Protein AF-A0A843EBL8-F1 (afdb_monomer_lite)

Sequence (62 aa):
MINTPLEDISKIDDNVAIGIEGFRNKTLNVVPGGGGKYGEISFNDDFKKPEKSEKIVTLDYF

Foldseek 3Di:
DDPDDLVVVVVVPVVVSLVVVCVVVVVWDWACDDDPDHIDIDHDPPSDDPDPPPPPDDPPPD

pLDDT: mean 79.54, std 13.9, range [49.53, 95.94]

Structure (mmCIF, N/CA/C/O backbone):
data_AF-A0A843EBL8-F1
#
_entry.id   AF-A0A843EBL8-F1
#
loop_
_atom_site.group_PDB
_atom_site.id
_atom_site.type_symbol
_atom_site.label_atom_id
_atom_site.label_alt_id
_atom_site.label_comp_id
_atom_site.label_asym_id
_atom_site.label_entity_id
_atom_site.label_seq_id
_atom_site.pdbx_PDB_ins_code
_atom_site.Cartn_x
_atom_site.Cartn_y
_atom_site.Cartn_z
_atom_site.occupancy
_atom_site.B_iso_or_equiv
_atom_site.auth_seq_id
_atom_site.auth_comp_id
_atom_site.auth_asym_id
_atom_site.auth_atom_id
_atom_site.pdbx_PDB_model_num
ATOM 1 N N . MET A 1 1 ? -9.508 -8.859 -0.625 1.00 56.25 1 MET A N 1
ATOM 2 C CA . MET A 1 1 ? -9.250 -7.421 -0.397 1.00 56.25 1 MET A CA 1
ATOM 3 C C . MET A 1 1 ? -9.373 -7.179 1.101 1.00 56.25 1 MET A C 1
ATOM 5 O O . MET A 1 1 ? -10.316 -7.694 1.687 1.00 56.25 1 MET A O 1
ATOM 9 N N . ILE A 1 2 ? -8.394 -6.533 1.741 1.00 67.88 2 ILE A N 1
ATOM 10 C CA . ILE A 1 2 ? -8.452 -6.251 3.186 1.00 67.88 2 ILE A CA 1
ATOM 11 C C . ILE A 1 2 ? -9.416 -5.079 3.381 1.00 67.88 2 ILE A C 1
ATOM 13 O O . ILE A 1 2 ? -9.097 -3.972 2.954 1.00 67.88 2 ILE A O 1
ATOM 17 N N . ASN A 1 3 ? -10.565 -5.315 4.019 1.00 77.50 3 ASN A N 1
ATOM 18 C CA . ASN A 1 3 ? -11.636 -4.322 4.200 1.00 77.50 3 ASN A CA 1
ATOM 19 C C . ASN A 1 3 ? -11.699 -3.733 5.619 1.00 77.50 3 ASN A C 1
ATOM 21 O O . ASN A 1 3 ? -12.697 -3.125 5.986 1.00 77.50 3 ASN A O 1
ATOM 25 N N . THR A 1 4 ? -10.652 -3.906 6.428 1.00 87.31 4 THR A N 1
ATOM 26 C CA . THR A 1 4 ? -10.600 -3.327 7.776 1.00 87.31 4 THR A CA 1
ATOM 27 C C . THR A 1 4 ? -10.702 -1.795 7.711 1.00 87.31 4 THR A C 1
ATOM 29 O O . THR A 1 4 ? -9.976 -1.201 6.901 1.00 87.31 4 THR A O 1
ATOM 32 N N . PRO A 1 5 ? -11.559 -1.149 8.519 1.00 89.06 5 PRO A N 1
ATOM 33 C CA . PRO A 1 5 ? -11.656 0.309 8.578 1.00 89.06 5 PRO A CA 1
ATOM 34 C C . PRO A 1 5 ? -10.309 0.957 8.927 1.00 89.06 5 PRO A C 1
ATOM 36 O O . PRO A 1 5 ? -9.525 0.393 9.692 1.00 89.06 5 PRO A O 1
ATOM 39 N N . LEU A 1 6 ? -10.015 2.124 8.346 1.00 86.38 6 LEU A N 1
ATOM 40 C CA . LEU A 1 6 ? -8.755 2.831 8.619 1.00 86.38 6 LEU A CA 1
ATOM 41 C C . LEU A 1 6 ? -8.700 3.333 10.066 1.00 86.38 6 LEU A C 1
ATOM 43 O O . LEU A 1 6 ? -7.619 3.349 10.652 1.00 86.38 6 LEU A O 1
ATOM 47 N N . GLU A 1 7 ? -9.850 3.652 10.668 1.00 86.50 7 GLU A N 1
ATOM 48 C CA . GLU A 1 7 ? -9.933 4.103 12.060 1.00 86.50 7 GLU A CA 1
ATOM 49 C C . GLU A 1 7 ? -9.469 3.015 13.033 1.00 86.50 7 GLU A C 1
ATOM 51 O O . GLU A 1 7 ? -8.854 3.310 14.054 1.00 86.50 7 GLU A O 1
ATOM 56 N N . ASP A 1 8 ? -9.728 1.744 12.717 1.00 89.19 8 ASP A N 1
ATOM 57 C CA . ASP A 1 8 ? -9.307 0.618 13.551 1.00 89.19 8 ASP A CA 1
ATOM 58 C C . ASP A 1 8 ? -7.807 0.334 13.437 1.00 89.19 8 ASP A C 1
ATOM 60 O O . ASP A 1 8 ? -7.186 -0.098 14.406 1.00 89.19 8 ASP A O 1
ATOM 64 N N . ILE A 1 9 ? -7.212 0.614 12.277 1.00 88.00 9 ILE A N 1
ATOM 65 C CA . ILE A 1 9 ? -5.771 0.464 12.045 1.00 88.00 9 ILE A CA 1
ATOM 66 C C . ILE A 1 9 ? -5.003 1.622 12.701 1.00 88.00 9 ILE A C 1
ATOM 68 O O . ILE A 1 9 ? -3.980 1.389 13.343 1.00 88.00 9 ILE A O 1
ATOM 72 N N . SER A 1 10 ? -5.524 2.850 12.604 1.00 88.38 10 SER A N 1
ATOM 73 C CA . SER A 1 10 ? -4.945 4.058 13.217 1.00 88.38 10 SER A CA 1
ATOM 74 C C . SER A 1 10 ? -4.870 3.955 14.746 1.00 88.38 10 SER A C 1
ATOM 76 O O . SER A 1 10 ? -3.892 4.393 15.343 1.00 88.38 10 SER A O 1
ATOM 78 N N . LYS A 1 11 ? -5.814 3.250 15.391 1.00 90.06 11 LYS A N 1
ATOM 79 C CA . LYS A 1 11 ? -5.737 2.941 16.836 1.00 90.06 11 LYS A CA 1
ATOM 80 C C . LYS A 1 11 ? -4.470 2.181 17.244 1.00 90.06 11 LYS A C 1
ATOM 82 O O . LYS A 1 11 ? -4.114 2.212 18.419 1.00 90.06 11 LYS A O 1
ATOM 87 N N . ILE A 1 12 ? -3.840 1.461 16.315 1.00 89.69 12 ILE A N 1
ATOM 88 C CA . ILE A 1 12 ? -2.615 0.690 16.554 1.00 89.69 12 ILE A CA 1
ATOM 89 C C . ILE A 1 12 ? -1.399 1.510 16.121 1.00 89.69 12 ILE A C 1
ATOM 91 O O . ILE A 1 12 ? -0.486 1.717 16.918 1.00 89.69 12 ILE A O 1
ATOM 95 N N . ASP A 1 13 ? -1.387 1.959 14.863 1.00 86.25 13 ASP A N 1
ATOM 96 C CA . ASP A 1 13 ? -0.317 2.785 14.307 1.00 86.25 13 ASP A CA 1
ATOM 97 C C . ASP A 1 13 ? -0.838 3.654 13.157 1.00 86.25 13 ASP A C 1
ATOM 99 O O . ASP A 1 13 ? -1.230 3.168 12.089 1.00 86.25 13 ASP A O 1
ATOM 103 N N . ASP A 1 14 ? -0.780 4.963 13.374 1.00 85.81 14 ASP A N 1
ATOM 104 C CA . ASP A 1 14 ? -1.166 5.971 12.396 1.00 85.81 14 ASP A CA 1
ATOM 105 C C . ASP A 1 14 ? -0.330 5.912 11.109 1.00 85.81 14 ASP A C 1
ATOM 107 O O . ASP A 1 14 ? -0.870 6.076 10.017 1.00 85.81 14 ASP A O 1
ATOM 111 N N . ASN A 1 15 ? 0.974 5.630 11.192 1.00 85.62 15 ASN A N 1
ATOM 112 C CA . ASN A 1 15 ? 1.835 5.566 10.007 1.00 85.62 15 ASN A CA 1
ATOM 113 C C . ASN A 1 15 ? 1.469 4.370 9.125 1.00 85.62 15 ASN A C 1
ATOM 115 O O . ASN A 1 15 ? 1.480 4.467 7.897 1.00 85.62 15 ASN A O 1
ATOM 119 N N . VAL A 1 16 ? 1.118 3.240 9.746 1.00 87.94 16 VAL A N 1
ATOM 120 C CA . VAL A 1 16 ? 0.661 2.048 9.020 1.00 87.94 16 VAL A CA 1
ATOM 121 C C . VAL A 1 16 ? -0.707 2.303 8.389 1.00 87.94 16 VAL A C 1
ATOM 123 O O . VAL A 1 16 ? -0.923 1.915 7.239 1.00 87.94 16 VAL A O 1
ATOM 126 N N . ALA A 1 17 ? -1.609 2.990 9.096 1.00 88.94 17 ALA A N 1
ATOM 127 C CA . ALA A 1 17 ? -2.910 3.379 8.558 1.00 88.94 17 ALA A CA 1
ATOM 128 C C . ALA A 1 17 ? -2.766 4.265 7.309 1.00 88.94 17 ALA A C 1
ATOM 130 O O . ALA A 1 17 ? -3.364 3.953 6.279 1.00 88.94 17 ALA A O 1
ATOM 131 N N . ILE A 1 18 ? -1.901 5.283 7.354 1.00 86.06 18 ILE A N 1
ATOM 132 C CA . ILE A 1 18 ? -1.575 6.148 6.202 1.00 86.06 18 ILE A CA 1
ATOM 133 C C . ILE A 1 18 ? -0.975 5.330 5.056 1.00 86.06 18 ILE A C 1
ATOM 135 O O . ILE A 1 18 ? -1.352 5.492 3.894 1.00 86.06 18 ILE A O 1
ATOM 139 N N . GLY A 1 19 ? -0.075 4.402 5.390 1.00 86.81 19 GLY A N 1
ATOM 140 C CA . GLY A 1 19 ? 0.490 3.443 4.449 1.00 86.81 19 GLY A CA 1
ATOM 141 C C . GLY A 1 19 ? -0.593 2.728 3.647 1.00 86.81 19 GLY A C 1
ATOM 142 O O . GLY A 1 19 ? -0.635 2.782 2.416 1.00 86.81 19 GLY A O 1
ATOM 143 N N . ILE A 1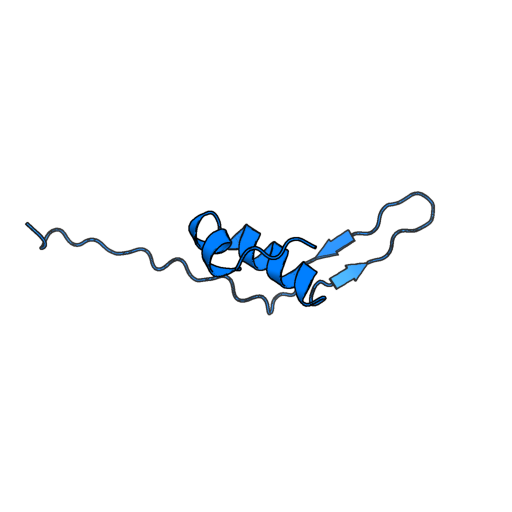 20 ? -1.503 2.085 4.374 1.00 88.94 20 ILE A N 1
ATOM 144 C CA . ILE A 1 20 ? -2.607 1.295 3.827 1.00 88.94 20 ILE A CA 1
ATOM 145 C C . ILE A 1 20 ? -3.599 2.169 3.055 1.00 88.94 20 ILE A C 1
ATOM 147 O O . ILE A 1 20 ? -4.088 1.742 2.005 1.00 88.94 20 ILE A O 1
ATOM 151 N N . GLU A 1 21 ? -3.881 3.382 3.529 1.00 87.31 21 GLU A N 1
ATOM 152 C CA . GLU A 1 21 ? -4.701 4.358 2.812 1.00 87.31 21 GLU A CA 1
ATOM 153 C C . GLU A 1 21 ? -4.106 4.668 1.434 1.00 87.31 21 GLU A C 1
ATOM 155 O O . GLU A 1 21 ? -4.811 4.571 0.425 1.00 87.31 21 GLU A O 1
ATOM 160 N N . GLY A 1 22 ? -2.800 4.940 1.368 1.00 87.38 22 GLY A N 1
ATOM 161 C CA . GLY A 1 22 ? -2.100 5.206 0.114 1.00 87.38 22 GLY A CA 1
ATOM 162 C C . GLY A 1 22 ? -2.220 4.056 -0.890 1.00 87.3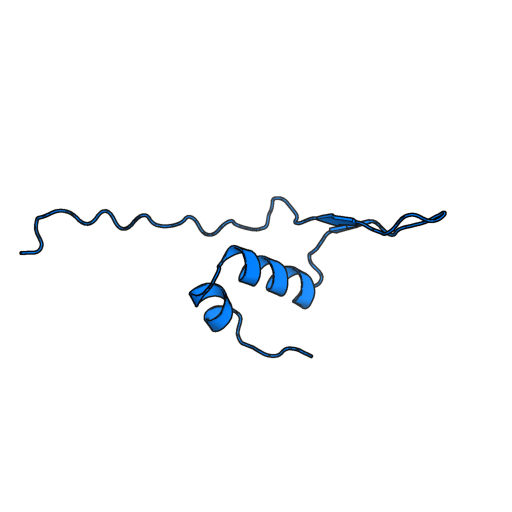8 22 GLY A C 1
ATOM 163 O O . GLY A 1 22 ? -2.494 4.278 -2.074 1.00 87.38 22 GLY A O 1
ATOM 164 N N . PHE A 1 23 ? -2.095 2.812 -0.419 1.00 88.00 23 PHE A N 1
ATOM 165 C CA . PHE A 1 23 ? -2.293 1.628 -1.261 1.00 88.00 23 PHE A CA 1
ATOM 166 C C . PHE A 1 23 ? -3.738 1.484 -1.756 1.00 88.00 23 PHE A C 1
ATOM 168 O O . PHE A 1 23 ? -3.952 1.129 -2.917 1.00 88.00 23 PHE A O 1
ATOM 175 N N . ARG A 1 24 ? -4.736 1.748 -0.902 1.00 87.94 24 ARG A N 1
ATOM 176 C CA . ARG A 1 24 ? -6.161 1.631 -1.260 1.00 87.94 24 ARG A CA 1
ATOM 177 C C . ARG A 1 24 ? -6.591 2.690 -2.269 1.00 87.94 24 ARG A C 1
ATOM 179 O O . ARG A 1 24 ? -7.308 2.369 -3.216 1.00 87.94 24 ARG A O 1
ATOM 186 N N . ASN A 1 25 ? -6.112 3.916 -2.087 1.00 87.88 25 ASN A N 1
ATOM 187 C CA . ASN A 1 25 ? -6.496 5.071 -2.895 1.00 87.88 25 ASN A CA 1
ATOM 188 C C . ASN A 1 25 ? -5.602 5.268 -4.130 1.00 87.88 25 ASN A C 1
ATOM 190 O O . ASN A 1 25 ? -5.885 6.141 -4.947 1.00 87.88 25 ASN A O 1
ATOM 194 N N . LYS A 1 26 ? -4.550 4.449 -4.299 1.00 85.19 26 LYS A N 1
ATOM 195 C CA . LYS A 1 26 ? -3.557 4.545 -5.388 1.00 85.19 26 LYS A CA 1
ATOM 196 C C . LYS A 1 26 ? -2.885 5.921 -5.469 1.00 85.19 26 LYS A C 1
ATOM 198 O O . LYS A 1 26 ? -2.590 6.413 -6.554 1.00 85.19 26 LYS A O 1
ATOM 203 N N . THR A 1 27 ? -2.645 6.533 -4.317 1.00 85.50 27 THR A N 1
ATOM 204 C CA . THR A 1 27 ? -2.014 7.856 -4.196 1.00 85.50 27 THR A CA 1
ATOM 205 C C . THR A 1 27 ? -0.505 7.779 -3.956 1.00 85.50 27 THR A C 1
ATOM 207 O O . THR A 1 27 ? 0.153 8.810 -3.848 1.00 85.50 27 THR A O 1
ATOM 210 N N . LEU A 1 28 ? 0.054 6.566 -3.881 1.00 86.69 28 LEU A N 1
ATOM 211 C CA . LEU A 1 28 ? 1.495 6.335 -3.778 1.00 86.69 28 LEU A CA 1
ATOM 212 C C . LEU A 1 28 ? 2.194 6.624 -5.102 1.00 86.69 28 LEU A C 1
ATOM 214 O O . LEU A 1 28 ? 1.697 6.258 -6.171 1.00 86.69 28 LEU A O 1
ATOM 218 N N . ASN A 1 29 ? 3.387 7.203 -5.016 1.00 87.00 29 ASN A N 1
ATOM 219 C CA . ASN A 1 29 ? 4.273 7.289 -6.159 1.00 87.00 29 ASN A CA 1
ATOM 220 C C . ASN A 1 29 ? 4.970 5.937 -6.340 1.00 87.00 29 ASN A C 1
ATOM 222 O O . ASN A 1 29 ? 5.589 5.417 -5.410 1.00 87.00 29 ASN A O 1
ATOM 226 N N . VAL A 1 30 ? 4.836 5.350 -7.527 1.00 88.75 30 VAL A N 1
ATOM 227 C CA . VAL A 1 30 ? 5.371 4.023 -7.841 1.00 88.75 30 VAL A CA 1
ATOM 228 C C . VAL A 1 30 ? 6.360 4.158 -8.987 1.00 88.75 30 VAL A C 1
ATOM 230 O O . VAL A 1 30 ? 5.977 4.485 -10.111 1.00 88.75 30 VAL A O 1
ATOM 233 N N . VAL A 1 31 ? 7.626 3.859 -8.711 1.00 91.56 31 VAL A N 1
ATOM 234 C CA . VAL A 1 31 ? 8.676 3.768 -9.725 1.00 91.56 31 VAL A CA 1
ATOM 235 C C . VAL A 1 31 ? 8.786 2.304 -10.151 1.00 91.56 31 VAL A C 1
ATOM 237 O O . VAL A 1 31 ? 9.158 1.455 -9.336 1.00 91.56 31 VAL A O 1
ATOM 240 N N . PRO A 1 32 ? 8.443 1.957 -11.403 1.00 92.19 32 PRO A N 1
ATOM 241 C CA . PRO A 1 32 ? 8.511 0.578 -11.860 1.00 92.19 32 PRO A CA 1
ATOM 242 C C . PRO A 1 32 ? 9.963 0.087 -11.910 1.00 92.19 32 PRO A C 1
ATOM 244 O O . PRO A 1 32 ? 10.881 0.827 -12.258 1.00 92.19 32 PRO A O 1
ATOM 247 N N . GLY A 1 33 ? 10.160 -1.190 -11.582 1.00 94.12 33 GLY A N 1
ATOM 248 C CA . GLY A 1 33 ? 11.458 -1.854 -11.699 1.00 94.12 33 GLY A CA 1
ATOM 249 C C . GLY A 1 33 ? 11.817 -2.213 -13.145 1.00 94.12 33 GLY A C 1
ATOM 250 O O . GLY A 1 33 ? 10.979 -2.167 -14.046 1.00 94.12 33 GLY A O 1
ATOM 251 N N . GLY A 1 34 ? 13.068 -2.623 -13.367 1.00 94.88 34 GLY A N 1
ATOM 252 C CA . GLY A 1 34 ? 13.572 -3.030 -14.680 1.00 94.88 34 GLY A CA 1
ATOM 253 C C . GLY A 1 34 ? 15.003 -3.574 -14.631 1.00 94.88 34 GLY A C 1
ATOM 254 O O . GLY A 1 34 ? 15.767 -3.266 -13.718 1.00 94.88 34 GLY A O 1
ATOM 255 N N . GLY A 1 35 ? 15.366 -4.425 -15.599 1.00 93.56 35 GLY A N 1
ATOM 256 C CA . GLY A 1 35 ? 16.742 -4.926 -15.761 1.00 93.56 35 GLY A CA 1
ATOM 257 C C . GLY A 1 35 ? 17.277 -5.776 -14.600 1.00 93.56 35 GLY A C 1
ATOM 258 O O . GLY A 1 35 ? 18.484 -5.819 -14.389 1.00 93.56 35 GLY A O 1
ATOM 259 N N . GLY A 1 36 ? 16.392 -6.417 -13.827 1.00 94.06 36 GLY A N 1
ATOM 260 C CA . GLY A 1 36 ? 16.752 -7.212 -12.645 1.00 94.06 36 GLY A CA 1
ATOM 261 C C . GLY A 1 36 ? 16.614 -6.479 -11.305 1.00 94.06 36 GLY A C 1
ATOM 262 O O . GLY A 1 36 ? 16.907 -7.070 -10.269 1.00 94.06 36 GLY A O 1
ATOM 263 N N . LYS A 1 37 ? 16.146 -5.222 -11.299 1.00 94.06 37 LYS A N 1
ATOM 264 C CA . LYS A 1 37 ? 15.830 -4.468 -10.076 1.00 94.06 37 LYS A CA 1
ATOM 265 C C . LYS A 1 37 ? 14.327 -4.397 -9.825 1.00 94.06 37 LYS A C 1
ATOM 267 O O . LYS A 1 37 ? 13.545 -4.250 -10.766 1.00 94.06 37 LYS A O 1
ATOM 272 N N . TYR A 1 38 ? 13.944 -4.476 -8.552 1.00 95.94 38 TYR A N 1
ATOM 273 C CA . TYR A 1 38 ? 12.570 -4.235 -8.114 1.00 95.94 38 TYR A CA 1
ATOM 274 C C . TYR A 1 38 ? 12.189 -2.764 -8.276 1.00 95.94 38 TYR A C 1
ATOM 276 O O . TYR A 1 38 ? 13.053 -1.894 -8.364 1.00 95.94 38 TYR A O 1
ATOM 284 N N . GLY A 1 39 ? 10.883 -2.516 -8.346 1.00 92.75 39 GLY A N 1
ATOM 285 C CA . GLY A 1 39 ? 10.349 -1.164 -8.272 1.00 92.75 39 GLY A CA 1
ATOM 286 C C . GLY A 1 39 ? 10.398 -0.621 -6.850 1.00 92.75 39 GLY A C 1
ATOM 287 O O . GLY A 1 39 ? 10.532 -1.374 -5.884 1.00 92.75 39 GLY A O 1
ATOM 288 N N . GLU A 1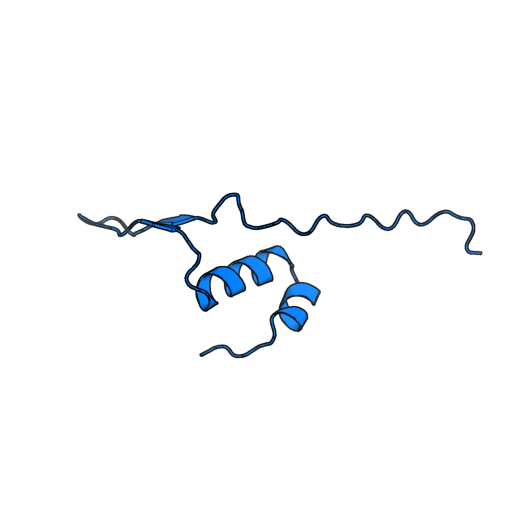 40 ? 10.246 0.688 -6.743 1.00 92.62 40 GLU A N 1
ATOM 289 C CA . GLU A 1 40 ? 10.239 1.419 -5.482 1.00 92.62 40 GLU A CA 1
ATOM 290 C C . GLU A 1 40 ? 8.901 2.135 -5.311 1.00 92.62 40 GLU A C 1
ATOM 292 O O . GLU A 1 40 ? 8.231 2.491 -6.285 1.00 92.62 40 GLU A O 1
ATOM 297 N N . ILE A 1 41 ? 8.505 2.334 -4.056 1.00 90.88 41 ILE A N 1
ATOM 298 C CA . ILE A 1 41 ? 7.321 3.111 -3.702 1.00 90.88 41 ILE A CA 1
ATOM 299 C C . ILE A 1 41 ? 7.706 4.209 -2.724 1.00 90.88 41 ILE A C 1
ATOM 301 O O . ILE A 1 41 ? 8.519 3.996 -1.824 1.00 90.88 41 ILE A O 1
ATOM 305 N N . SER A 1 42 ? 7.097 5.374 -2.886 1.00 87.81 42 SER A N 1
ATOM 306 C CA . SER A 1 42 ? 7.257 6.494 -1.969 1.00 87.81 42 SER A CA 1
ATOM 307 C C . SER A 1 42 ? 5.918 7.159 -1.673 1.00 87.81 42 SER A C 1
ATOM 309 O O . SER A 1 42 ? 4.974 7.138 -2.469 1.00 87.81 42 SER A O 1
ATOM 311 N N . PHE A 1 43 ? 5.836 7.725 -0.473 1.00 83.94 43 PHE A N 1
ATOM 312 C CA . PHE A 1 43 ? 4.740 8.593 -0.068 1.00 83.94 43 PHE A CA 1
ATOM 313 C C . PHE A 1 43 ? 5.019 9.999 -0.603 1.00 83.94 43 PHE A C 1
ATOM 315 O O . PHE A 1 43 ? 6.165 10.442 -0.578 1.00 83.94 43 PHE A O 1
ATOM 322 N N . ASN A 1 44 ? 3.993 10.690 -1.100 1.00 72.12 44 ASN A N 1
ATOM 323 C CA . ASN A 1 44 ? 4.125 12.102 -1.468 1.00 72.12 44 ASN A CA 1
ATOM 324 C C . ASN A 1 44 ? 4.240 12.974 -0.200 1.00 72.12 44 ASN A C 1
ATOM 326 O O . ASN A 1 44 ? 3.739 12.603 0.861 1.00 72.12 44 ASN A O 1
ATOM 330 N N . ASP A 1 45 ? 4.850 14.154 -0.304 1.00 63.34 45 ASP A N 1
ATOM 331 C CA . ASP A 1 45 ? 4.987 15.071 0.842 1.00 63.34 45 ASP A CA 1
ATOM 332 C C . ASP A 1 45 ? 3.633 15.615 1.346 1.00 63.34 45 ASP A C 1
ATOM 334 O O . ASP A 1 45 ? 3.513 16.034 2.495 1.00 63.34 45 ASP A O 1
ATOM 338 N N . ASP A 1 46 ? 2.584 15.540 0.518 1.00 58.56 46 ASP A N 1
ATOM 339 C CA . ASP A 1 46 ? 1.220 15.973 0.856 1.00 58.56 46 ASP A CA 1
ATOM 340 C C . ASP A 1 46 ? 0.476 15.011 1.800 1.00 58.56 46 ASP A C 1
ATOM 342 O O . ASP A 1 46 ? -0.636 15.309 2.253 1.00 58.56 46 ASP A O 1
ATOM 346 N N . PHE A 1 47 ? 1.057 13.849 2.113 1.00 62.19 47 PHE A N 1
ATOM 347 C CA . PHE A 1 47 ? 0.497 12.956 3.120 1.00 62.19 47 PHE A CA 1
ATOM 348 C C . PHE A 1 47 ? 0.684 13.593 4.500 1.00 62.19 47 PHE A C 1
ATOM 350 O O . PHE A 1 47 ? 1.734 13.47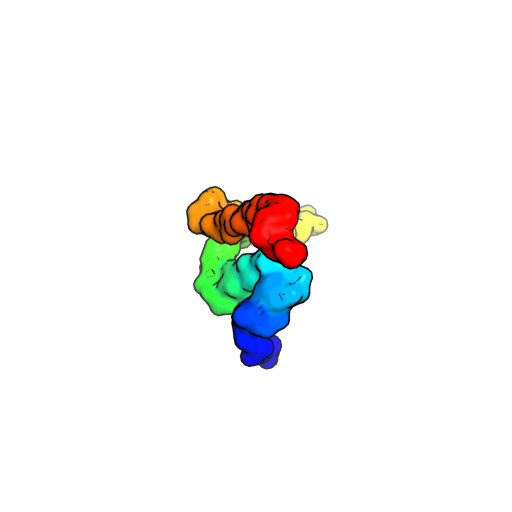2 5.132 1.00 62.19 47 PHE A O 1
ATOM 357 N N . LYS A 1 48 ? -0.358 14.299 4.961 1.00 55.31 48 LYS A N 1
ATOM 358 C CA . LYS A 1 48 ? -0.430 14.890 6.300 1.00 55.31 48 LYS A CA 1
ATOM 359 C C . LYS A 1 48 ? -0.045 13.844 7.340 1.00 55.31 48 LYS A C 1
ATOM 361 O O . LYS A 1 48 ? -0.819 12.938 7.641 1.00 55.31 48 LYS A O 1
ATOM 366 N N . LYS A 1 49 ? 1.141 14.003 7.926 1.00 55.50 49 LYS A N 1
ATOM 367 C CA . LYS A 1 49 ? 1.491 13.333 9.175 1.00 55.50 49 LYS A CA 1
ATOM 368 C C . LYS A 1 49 ? 0.447 13.767 10.209 1.00 55.50 49 LYS A C 1
ATOM 370 O O . LYS A 1 49 ? 0.290 14.975 10.395 1.00 55.50 49 LYS A O 1
ATOM 375 N N . PRO A 1 50 ? -0.282 12.854 10.865 1.00 55.50 50 PRO A N 1
ATOM 376 C CA . PRO A 1 50 ? -1.077 13.232 12.014 1.00 55.50 50 PRO A CA 1
ATOM 377 C C . PRO A 1 50 ? -0.096 13.767 13.051 1.00 55.50 50 PRO A C 1
ATOM 379 O O . PRO A 1 50 ? 0.792 13.055 1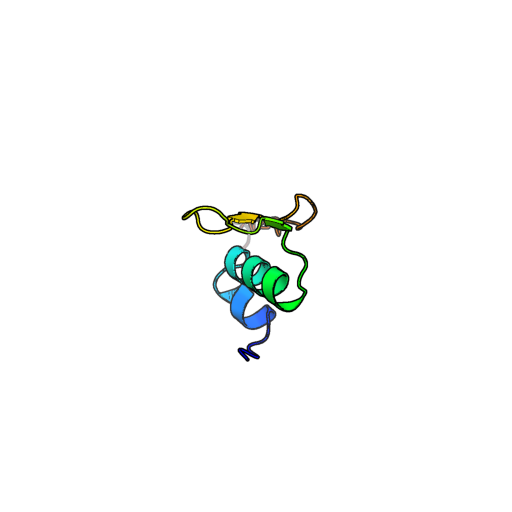3.525 1.00 55.50 50 PRO A O 1
ATOM 382 N N . GLU A 1 51 ? -0.195 15.063 13.331 1.00 53.31 51 GLU A N 1
ATOM 383 C CA . GLU A 1 51 ? 0.506 15.668 14.450 1.00 53.31 51 GLU A CA 1
ATOM 384 C C . GLU A 1 51 ? 0.041 14.926 15.700 1.00 53.31 51 GLU A C 1
ATOM 386 O O .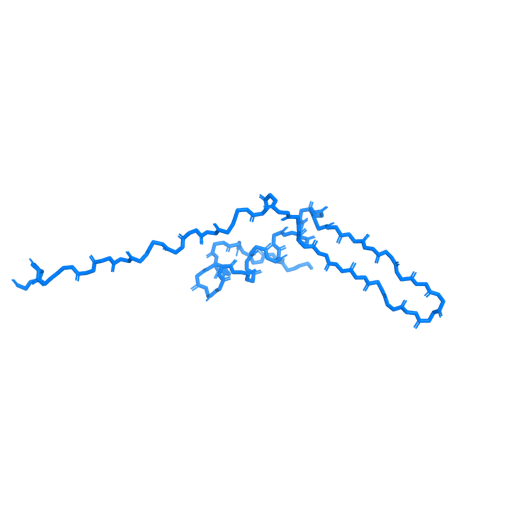 GLU A 1 51 ? -1.133 14.984 16.073 1.00 53.31 51 GLU A O 1
ATOM 391 N N . LYS A 1 52 ? 0.946 14.169 16.331 1.00 49.53 52 LYS A N 1
ATOM 392 C CA . LYS A 1 52 ? 0.686 13.628 17.662 1.00 49.53 52 LYS A CA 1
ATOM 393 C C . LYS A 1 52 ? 0.410 14.822 18.565 1.00 49.53 52 LYS A C 1
ATOM 395 O O . LYS A 1 52 ? 1.337 15.540 18.928 1.00 49.53 52 LYS A O 1
ATOM 400 N N . SER A 1 53 ? -0.848 15.029 18.943 1.00 50.97 53 SER A N 1
ATOM 401 C CA . SER A 1 53 ? -1.163 15.913 20.054 1.00 50.97 53 SER A CA 1
ATOM 402 C C . SER A 1 53 ? -0.595 15.248 21.306 1.00 50.97 53 SER A C 1
ATOM 404 O O . SER A 1 53 ? -1.202 14.325 21.860 1.00 50.97 53 SER A O 1
ATOM 406 N N . GLU A 1 54 ? 0.602 15.649 21.721 1.00 55.38 54 GLU A N 1
ATOM 407 C CA . GLU A 1 54 ? 1.099 15.338 23.053 1.00 55.38 54 GLU A CA 1
ATOM 408 C C . GLU A 1 54 ? 0.069 15.892 24.037 1.00 55.38 54 GLU A C 1
ATOM 410 O O . GLU A 1 54 ? -0.102 17.103 24.177 1.00 55.38 54 GLU A O 1
ATOM 415 N N . LYS A 1 55 ? -0.709 15.003 24.663 1.00 61.62 55 LYS A N 1
ATOM 416 C CA . LYS A 1 55 ? -1.606 15.395 25.745 1.00 61.62 55 LYS A CA 1
ATOM 417 C C . LYS A 1 55 ? -0.712 15.876 26.882 1.00 61.62 55 LYS A C 1
ATOM 419 O O . LYS A 1 55 ? -0.143 15.057 27.598 1.00 61.62 55 LYS A O 1
ATOM 424 N N . ILE A 1 56 ? -0.563 17.190 27.019 1.00 63.22 56 ILE A N 1
ATOM 425 C CA . ILE A 1 56 ? 0.063 17.810 28.184 1.00 63.22 56 ILE A CA 1
ATOM 426 C C . ILE A 1 56 ? -0.860 17.502 29.365 1.00 63.22 56 ILE A C 1
ATOM 428 O O . ILE A 1 56 ? -1.884 18.154 29.552 1.00 63.22 56 ILE A O 1
ATOM 432 N N . VAL A 1 57 ? -0.553 16.446 30.116 1.00 66.38 57 VAL A N 1
ATOM 433 C CA . VAL A 1 57 ? -1.247 16.141 31.369 1.00 66.38 57 VAL A CA 1
ATOM 434 C C . VAL A 1 57 ? -0.659 17.078 32.418 1.00 66.38 57 VAL A C 1
ATOM 436 O O . VAL A 1 57 ? 0.457 16.858 32.886 1.00 66.38 57 VAL A O 1
ATOM 439 N N . THR A 1 58 ? -1.363 18.162 32.743 1.00 76.44 58 THR A N 1
ATOM 440 C CA . THR A 1 58 ? -1.009 18.979 33.908 1.00 76.44 58 THR A CA 1
ATOM 441 C C . THR A 1 58 ? -1.463 18.273 35.184 1.00 76.44 58 THR A C 1
ATOM 443 O O . THR A 1 58 ? -2.446 17.532 35.196 1.00 76.44 58 THR A O 1
ATOM 446 N N . LEU A 1 59 ? -0.719 18.485 36.270 1.00 73.31 59 LEU A N 1
ATOM 447 C CA . LEU A 1 59 ? -0.944 17.882 37.591 1.00 73.31 59 LEU A CA 1
ATOM 448 C C . LEU A 1 59 ? -2.224 18.374 38.295 1.00 73.31 59 LEU A C 1
ATOM 450 O O . LEU A 1 59 ? -2.484 17.970 39.421 1.00 73.31 59 LEU A O 1
ATOM 454 N N . ASP A 1 60 ? -3.035 19.201 37.636 1.00 74.69 60 ASP A N 1
ATOM 455 C CA . ASP A 1 60 ? -4.243 19.817 38.197 1.00 74.69 60 ASP A CA 1
ATOM 456 C C . ASP A 1 60 ? -5.461 18.867 38.217 1.00 74.69 60 ASP A C 1
ATOM 458 O O . ASP A 1 60 ? -6.583 19.299 38.467 1.00 74.69 60 ASP A O 1
ATOM 462 N N . TYR A 1 61 ? -5.254 17.578 37.924 1.00 58.78 61 TYR A N 1
ATOM 463 C CA . TYR A 1 61 ? -6.290 16.539 37.862 1.00 58.78 61 TYR A CA 1
ATOM 464 C C . TYR A 1 61 ? -6.101 15.466 38.953 1.00 58.78 61 TYR A C 1
ATOM 466 O O . TYR A 1 61 ? -6.040 14.269 38.663 1.00 58.78 61 TYR A O 1
ATOM 474 N N . PHE A 1 62 ? -6.002 15.908 40.210 1.00 62.66 62 PHE A N 1
ATOM 475 C CA . PHE A 1 62 ? -6.102 15.079 41.418 1.00 62.66 62 PHE A CA 1
ATOM 476 C C . PHE A 1 62 ? -7.092 15.685 42.413 1.00 62.66 62 PHE A C 1
ATOM 478 O O . PHE A 1 62 ? -7.102 16.928 42.547 1.00 62.66 62 PHE A O 1
#

Secondary structure (DSSP, 8-state):
-----HHHHHTT-HHHHHHHHHHHHT-SEEE--BTTBPPEEE--TTS-----------TT--

Radius of gyration: 17.26 Å; chains: 1; bounding box: 28×27×57 Å